Protein AF-A0AAP2PAQ5-F1 (afdb_monomer_lite)

Foldseek 3Di:
DDPQQDWDQDPNDTDGPVPDDPVRNVVVVVVVVVVVVVVVVVVVVVVVVVVVVVVVVVVVVVDDDPPDDDDDDDDDPDDDDDDDDDDDDDDDDDDD

pLDDT: mean 76.18, std 20.86, range [37.53, 98.56]

Radius of gyration: 31.07 Å; chains: 1; bounding box: 70×37×73 Å

Sequence (96 aa):
MADNDQTVTIDGKDYQLDQLSEEARKQLANLRLCDEEIARIQRQYGIAQAARVTYSNLLERALPDDKAPAKRATKSTARNGTAKKTTASRSKKSGE

Secondary structure (DSSP, 8-state):
------EEEETTEEEEGGGS-HHHHHHHHHHHHHHHHHHHHHHHHHHHHHHHHHHHHHHHHHSPPSSS-S--------------------------

Structure (mmCIF, N/CA/C/O backbone):
data_AF-A0AAP2PAQ5-F1
#
_entry.id   AF-A0AAP2PAQ5-F1
#
loop_
_atom_site.group_PDB
_atom_site.id
_atom_site.type_symbol
_atom_site.label_atom_id
_atom_site.label_alt_id
_atom_site.label_comp_id
_atom_site.label_asym_id
_atom_site.label_entity_id
_atom_site.label_seq_id
_atom_site.pdbx_PDB_ins_code
_atom_site.Cartn_x
_atom_site.Cartn_y
_atom_site.Cartn_z
_atom_site.occupancy
_atom_site.B_iso_or_equiv
_atom_site.auth_seq_id
_atom_site.auth_comp_id
_atom_site.auth_asym_id
_atom_site.auth_atom_id
_atom_site.pdbx_PDB_model_num
ATOM 1 N N . MET A 1 1 ? -31.951 17.662 16.828 1.00 37.53 1 MET A N 1
ATOM 2 C CA . MET A 1 1 ? -30.684 17.030 17.240 1.00 37.53 1 MET A CA 1
ATOM 3 C C . MET A 1 1 ? -30.304 16.079 16.124 1.00 37.53 1 MET A C 1
ATOM 5 O O . MET A 1 1 ? -31.190 15.383 15.661 1.00 37.53 1 MET A O 1
ATOM 9 N N . ALA A 1 2 ? -29.087 16.167 15.587 1.00 46.66 2 ALA A N 1
ATOM 10 C CA . ALA A 1 2 ? -28.668 15.308 14.483 1.00 46.66 2 ALA A CA 1
ATOM 11 C C . ALA A 1 2 ? -28.185 13.974 15.060 1.00 46.66 2 ALA A C 1
ATOM 13 O O . ALA A 1 2 ? -27.119 13.929 15.676 1.00 46.66 2 ALA A O 1
ATOM 14 N N . ASP A 1 3 ? -28.998 12.933 14.901 1.00 51.62 3 ASP A N 1
ATOM 15 C CA . ASP A 1 3 ? -28.625 11.540 15.129 1.00 51.62 3 ASP A CA 1
ATOM 16 C C . ASP A 1 3 ? -27.387 11.207 14.283 1.00 51.62 3 ASP A C 1
ATOM 18 O O . ASP A 1 3 ? -27.456 11.090 13.058 1.00 51.62 3 ASP A O 1
ATOM 22 N N . ASN A 1 4 ? -26.228 11.111 14.935 1.00 58.44 4 ASN A N 1
ATOM 23 C CA . ASN A 1 4 ? -24.977 10.672 14.323 1.00 58.44 4 ASN A CA 1
ATOM 24 C C . ASN A 1 4 ? -24.911 9.141 14.353 1.00 58.44 4 ASN A C 1
ATOM 26 O O . ASN A 1 4 ? -23.964 8.559 14.868 1.00 58.44 4 ASN A O 1
ATOM 30 N N . ASP A 1 5 ? -25.898 8.478 13.743 1.00 62.78 5 ASP A N 1
ATOM 31 C CA . ASP A 1 5 ? -25.932 7.015 13.620 1.00 62.78 5 ASP A CA 1
ATOM 32 C C . ASP A 1 5 ? -24.944 6.515 12.546 1.00 62.78 5 ASP A C 1
ATOM 34 O O . ASP A 1 5 ? -25.279 5.837 11.575 1.00 62.78 5 ASP A O 1
ATOM 38 N N . GLN A 1 6 ? -23.687 6.939 12.664 1.00 78.56 6 GLN A N 1
ATOM 39 C CA . GLN A 1 6 ? -22.595 6.452 11.846 1.00 78.56 6 GLN A CA 1
ATOM 40 C C . GLN A 1 6 ? -22.183 5.089 12.406 1.00 78.56 6 GLN A C 1
ATOM 42 O O . GLN A 1 6 ? -21.492 4.982 13.420 1.00 78.56 6 GLN A O 1
ATOM 47 N N . THR A 1 7 ? -22.626 4.027 11.750 1.00 82.94 7 THR A N 1
ATOM 48 C CA . THR A 1 7 ? -22.167 2.671 12.035 1.00 82.94 7 THR A CA 1
ATOM 49 C C . THR A 1 7 ? -20.826 2.424 11.347 1.00 82.94 7 THR A C 1
ATOM 51 O O . THR A 1 7 ? -20.609 2.787 10.191 1.00 82.94 7 THR A O 1
ATOM 54 N N . VAL A 1 8 ? -19.882 1.850 12.089 1.00 83.88 8 VAL A N 1
ATOM 55 C CA . VAL A 1 8 ? -18.566 1.445 11.596 1.00 83.88 8 VAL A CA 1
ATOM 56 C C . VAL A 1 8 ? -18.412 -0.052 11.764 1.00 83.88 8 VAL A C 1
ATOM 58 O O . VAL A 1 8 ? -18.557 -0.588 12.861 1.00 83.88 8 VAL A O 1
ATOM 61 N N . THR A 1 9 ? -18.099 -0.726 10.666 1.00 83.69 9 THR A N 1
ATOM 62 C CA . THR A 1 9 ? -17.781 -2.148 10.688 1.00 83.69 9 THR A CA 1
ATOM 63 C C . THR A 1 9 ? -16.310 -2.313 11.054 1.00 83.69 9 THR A C 1
ATOM 65 O O . THR A 1 9 ? -15.426 -1.871 10.318 1.00 83.69 9 THR A O 1
ATOM 68 N N . ILE A 1 10 ? -16.042 -2.930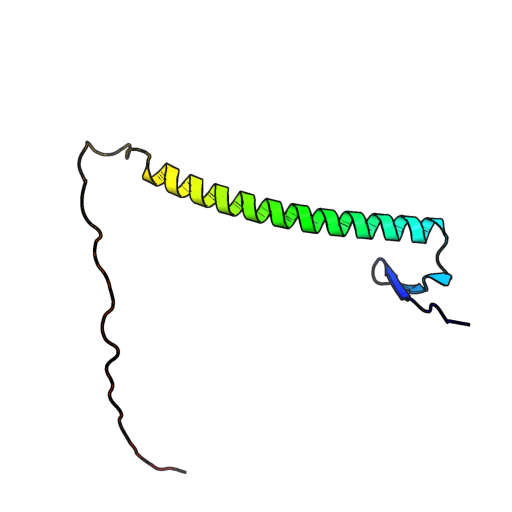 12.202 1.00 82.94 10 ILE A N 1
ATOM 69 C CA . ILE A 1 10 ? -14.695 -3.245 12.694 1.00 82.94 10 ILE A CA 1
ATOM 70 C C . ILE A 1 10 ? -14.648 -4.763 12.870 1.00 82.94 10 ILE A C 1
ATOM 72 O O . ILE A 1 10 ? -15.490 -5.330 13.564 1.00 82.94 10 ILE A O 1
ATOM 76 N N . ASP A 1 11 ? -13.722 -5.437 12.184 1.00 79.88 11 ASP A N 1
ATOM 77 C CA . ASP A 1 11 ? -13.581 -6.905 12.204 1.00 79.88 11 ASP A CA 1
ATOM 78 C C . ASP A 1 11 ? -14.878 -7.676 11.870 1.00 79.88 11 ASP A C 1
ATOM 80 O O . ASP A 1 11 ? -15.160 -8.744 12.416 1.00 79.88 11 ASP A O 1
ATOM 84 N N . GLY A 1 12 ? -15.699 -7.121 10.969 1.00 81.88 12 GLY A N 1
ATOM 85 C CA . GLY A 1 12 ? -16.961 -7.733 10.535 1.00 81.88 12 GLY A CA 1
ATOM 86 C C . GLY A 1 12 ? -18.118 -7.597 11.530 1.00 81.88 12 GLY A C 1
ATOM 87 O O . GLY A 1 12 ? -19.153 -8.234 11.343 1.00 81.88 12 GLY A O 1
ATOM 88 N N . LYS A 1 13 ? -17.959 -6.782 12.578 1.00 84.19 13 LYS A N 1
ATOM 89 C CA . LYS A 1 13 ? -19.032 -6.408 13.503 1.00 84.19 13 LYS A CA 1
ATOM 90 C C . LYS A 1 13 ? -19.356 -4.934 13.344 1.00 84.19 13 LYS A C 1
ATOM 92 O O . LYS A 1 13 ? -18.453 -4.101 13.299 1.00 84.19 13 LYS A O 1
ATOM 97 N N . ASP A 1 14 ? -20.643 -4.629 13.294 1.00 87.50 14 ASP A N 1
ATOM 98 C CA . ASP A 1 14 ? -21.121 -3.258 13.203 1.00 87.50 14 ASP A CA 1
ATOM 99 C C . ASP A 1 14 ? -21.206 -2.643 14.595 1.00 87.50 14 ASP A C 1
ATOM 101 O O . ASP A 1 14 ? -21.838 -3.187 15.503 1.00 87.50 14 ASP A O 1
ATOM 105 N N . TYR A 1 15 ? -20.562 -1.493 14.755 1.00 85.12 15 TYR A N 1
ATOM 106 C CA . TYR A 1 15 ? -20.594 -0.710 15.978 1.00 85.12 15 TYR A CA 1
ATOM 107 C C . TYR A 1 15 ? -21.098 0.694 15.679 1.00 85.12 15 TYR A C 1
ATOM 109 O O . TYR A 1 15 ? -20.681 1.311 14.701 1.00 85.12 15 TYR A O 1
ATOM 117 N N . GLN A 1 16 ? -21.954 1.241 16.535 1.00 87.38 16 GLN A N 1
ATOM 118 C CA . GLN A 1 16 ? -22.301 2.658 16.450 1.00 87.38 16 GLN A CA 1
ATOM 119 C C . GLN A 1 16 ? -21.141 3.518 16.958 1.00 87.38 16 GLN A C 1
ATOM 121 O O . GLN A 1 16 ? -20.638 3.293 18.059 1.00 87.38 16 GLN A O 1
ATOM 126 N N . LEU A 1 17 ? -20.738 4.534 16.189 1.00 81.94 17 LEU A N 1
ATOM 127 C CA . LEU A 1 17 ? -19.667 5.471 16.563 1.00 81.94 17 LEU A CA 1
ATOM 128 C C . LEU A 1 17 ? -19.914 6.171 17.904 1.00 81.94 17 LEU A C 1
ATOM 130 O O . LEU A 1 17 ? -18.959 6.454 18.634 1.00 81.94 17 LEU A O 1
ATOM 134 N N . ASP A 1 18 ? -21.175 6.421 18.245 1.00 83.19 18 ASP A N 1
ATOM 135 C CA . ASP A 1 18 ? -21.561 7.034 19.517 1.00 83.19 18 ASP A CA 1
ATOM 136 C C . ASP A 1 18 ? -21.358 6.092 20.713 1.00 83.19 18 ASP A C 1
ATOM 138 O O . ASP A 1 18 ? -21.095 6.556 21.822 1.00 83.19 18 ASP A O 1
ATOM 142 N N . GLN A 1 19 ? -21.403 4.775 20.485 1.00 85.19 19 GLN A N 1
ATOM 143 C CA . GLN A 1 19 ? -21.170 3.748 21.506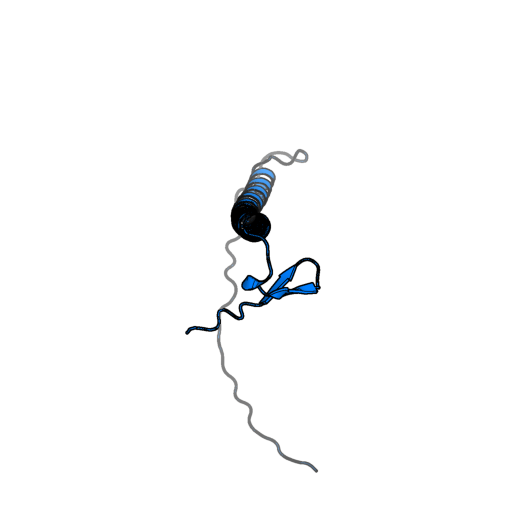 1.00 85.19 19 GLN A CA 1
ATOM 144 C C . GLN A 1 19 ? -19.680 3.422 21.700 1.00 85.19 19 GLN A C 1
ATOM 146 O O . GLN A 1 19 ? -19.317 2.757 22.672 1.00 85.19 19 GLN A O 1
ATOM 151 N N . LEU A 1 20 ? -18.803 3.877 20.797 1.00 84.06 20 LEU A N 1
ATOM 152 C CA . LEU A 1 20 ? -17.359 3.709 20.945 1.00 84.06 20 LEU A CA 1
ATOM 153 C C . LEU A 1 20 ? -16.796 4.659 22.008 1.00 84.06 20 LEU A C 1
ATOM 155 O O . LEU A 1 20 ? -17.181 5.827 22.104 1.00 84.06 20 LEU A O 1
ATOM 159 N N . SER A 1 21 ? -15.793 4.179 22.750 1.00 90.06 21 SER A N 1
ATOM 160 C CA . SER A 1 21 ? -14.995 5.046 23.615 1.00 90.06 21 SER A CA 1
ATOM 161 C C . SER A 1 21 ? -14.237 6.094 22.792 1.00 90.06 21 SER A C 1
ATOM 163 O O . SER A 1 21 ? -13.938 5.904 21.609 1.00 90.06 21 SER A O 1
ATOM 165 N N . GLU A 1 22 ? -13.888 7.213 23.422 1.00 87.75 22 GLU A N 1
ATOM 166 C CA . GLU A 1 22 ? -13.109 8.269 22.769 1.00 87.75 22 GLU A CA 1
ATOM 167 C C . GLU A 1 22 ? -11.745 7.756 22.274 1.00 87.75 22 GLU A C 1
ATOM 169 O O . GLU A 1 22 ? -11.320 8.072 21.161 1.00 87.75 22 GLU A O 1
ATOM 174 N N . GLU A 1 23 ? -11.112 6.871 23.047 1.00 90.38 23 GLU A N 1
ATOM 175 C CA . GLU A 1 23 ? -9.876 6.188 22.658 1.00 90.38 23 GLU A CA 1
ATOM 176 C C . GLU A 1 23 ? -10.067 5.290 21.429 1.00 90.38 23 GLU A C 1
ATOM 178 O O . GLU A 1 23 ? -9.250 5.329 20.507 1.00 90.38 23 GLU A O 1
ATOM 183 N N . ALA A 1 24 ? -11.165 4.527 21.367 1.00 89.19 24 ALA A N 1
ATOM 184 C CA . ALA A 1 24 ? -11.467 3.664 20.227 1.00 89.19 24 ALA A CA 1
ATOM 185 C C . ALA A 1 24 ? -11.695 4.480 18.947 1.00 89.19 24 ALA A C 1
ATOM 187 O O . ALA A 1 24 ? -11.172 4.130 17.888 1.00 89.19 24 ALA A O 1
ATOM 188 N N . ARG A 1 25 ? -12.404 5.614 19.040 1.00 88.19 25 ARG A N 1
ATOM 189 C CA . ARG A 1 25 ? -12.595 6.536 17.906 1.00 88.19 25 ARG A CA 1
ATOM 190 C C . ARG A 1 25 ? -11.272 7.112 17.406 1.00 88.19 25 ARG A C 1
ATOM 192 O O . ARG A 1 25 ? -11.045 7.174 16.198 1.00 88.19 25 ARG A O 1
ATOM 199 N N . LYS A 1 26 ? -10.379 7.490 18.323 1.00 92.31 26 LYS A N 1
ATOM 200 C CA . LYS A 1 26 ? -9.041 7.985 17.979 1.00 92.31 26 LYS A CA 1
ATOM 201 C C . LYS A 1 26 ? -8.207 6.911 17.282 1.00 92.31 26 LYS A C 1
ATOM 203 O O . LYS A 1 26 ? -7.577 7.190 16.265 1.00 92.31 26 LYS A O 1
ATOM 208 N N . GLN A 1 27 ? -8.233 5.681 17.790 1.00 91.69 27 GLN A N 1
ATOM 209 C CA . GLN A 1 27 ? -7.509 4.576 17.169 1.00 91.69 27 GLN A CA 1
ATOM 210 C C . GLN A 1 27 ? -8.069 4.230 15.785 1.00 91.69 27 GLN A C 1
ATOM 212 O O . GLN A 1 27 ? -7.294 3.983 14.865 1.00 91.69 27 GLN A O 1
ATOM 217 N N . LEU A 1 28 ? -9.391 4.279 15.607 1.00 89.62 28 LEU A N 1
ATOM 218 C CA . LEU A 1 28 ? -10.030 4.090 14.306 1.00 89.62 28 LEU A CA 1
ATOM 219 C C . LEU A 1 28 ? -9.579 5.150 13.290 1.00 89.62 28 LEU A C 1
ATOM 221 O O . LEU A 1 28 ? -9.287 4.817 12.144 1.00 89.62 28 LEU A O 1
ATOM 225 N N . ALA A 1 29 ? -9.489 6.416 13.703 1.00 91.00 29 ALA A N 1
ATOM 226 C CA . ALA A 1 29 ? -8.975 7.483 12.847 1.00 91.00 29 ALA A CA 1
ATOM 227 C C . ALA A 1 29 ? -7.510 7.240 12.445 1.00 91.00 29 ALA A C 1
ATOM 229 O O . ALA A 1 29 ? -7.165 7.377 11.273 1.00 91.00 29 ALA A O 1
ATOM 230 N N . ASN A 1 30 ? -6.669 6.812 13.392 1.00 94.06 30 ASN A N 1
ATOM 231 C CA . ASN A 1 30 ? -5.276 6.461 13.110 1.00 94.06 30 ASN A CA 1
ATOM 232 C C . ASN A 1 30 ? -5.166 5.281 12.133 1.00 94.06 30 ASN A C 1
ATOM 234 O O . ASN A 1 30 ? -4.336 5.323 11.230 1.00 94.06 30 ASN A O 1
ATOM 238 N N . LEU A 1 31 ? -5.999 4.245 12.289 1.00 92.75 31 LEU A N 1
ATOM 239 C CA . LEU A 1 31 ? -6.022 3.097 11.377 1.00 92.75 31 LEU A CA 1
ATOM 240 C C . LEU A 1 31 ? -6.372 3.521 9.951 1.00 92.75 31 LEU A C 1
ATOM 242 O O . LEU A 1 31 ? -5.634 3.193 9.029 1.00 92.75 31 LEU A O 1
ATOM 246 N N . ARG A 1 32 ? -7.423 4.331 9.780 1.00 92.19 32 ARG A N 1
ATOM 247 C CA . ARG A 1 32 ? -7.811 4.860 8.462 1.00 92.19 32 ARG A CA 1
ATOM 248 C C . ARG A 1 32 ? -6.681 5.647 7.803 1.00 92.19 32 ARG A C 1
ATOM 250 O O . ARG A 1 32 ? -6.416 5.459 6.621 1.00 92.19 32 ARG A O 1
ATOM 257 N N . LEU A 1 33 ? -5.983 6.481 8.573 1.00 95.81 33 LEU A N 1
ATOM 258 C CA . LEU A 1 33 ? -4.825 7.222 8.074 1.00 95.81 33 LEU A CA 1
ATOM 259 C C . LEU A 1 33 ? -3.692 6.279 7.637 1.00 95.81 33 LEU A C 1
ATOM 261 O O . LEU A 1 33 ? -3.096 6.471 6.580 1.00 95.81 33 LEU A O 1
ATOM 265 N N . CYS A 1 34 ? -3.404 5.242 8.427 1.00 96.81 34 CYS A N 1
ATOM 266 C CA . CYS A 1 34 ? -2.423 4.224 8.056 1.00 96.81 34 CYS A CA 1
ATOM 267 C C . CYS A 1 34 ? -2.815 3.503 6.758 1.00 96.81 34 CYS A C 1
ATOM 269 O O . CYS A 1 34 ? -1.958 3.311 5.896 1.00 96.81 34 CYS A O 1
ATOM 271 N N . ASP A 1 35 ? -4.088 3.147 6.587 1.00 95.44 35 ASP A N 1
ATOM 272 C CA . ASP A 1 35 ? -4.586 2.487 5.376 1.00 95.44 35 ASP A CA 1
ATOM 273 C C . ASP A 1 35 ? -4.443 3.381 4.134 1.00 95.44 35 ASP A C 1
ATOM 275 O O . ASP A 1 35 ? -4.007 2.923 3.071 1.00 95.44 35 ASP A O 1
ATOM 279 N N . GLU A 1 36 ? -4.742 4.676 4.263 1.00 97.38 36 GLU A N 1
ATOM 280 C CA . GLU A 1 36 ? -4.542 5.663 3.197 1.00 97.38 36 GLU A CA 1
ATOM 281 C C . GLU A 1 36 ? -3.066 5.769 2.783 1.00 97.38 36 GLU A C 1
ATOM 283 O O . GLU A 1 36 ? -2.746 5.773 1.584 1.00 97.38 36 GLU A O 1
ATOM 288 N N . GLU A 1 37 ? -2.153 5.792 3.757 1.00 98.19 37 GLU A N 1
ATOM 289 C CA . GLU A 1 37 ? -0.714 5.824 3.497 1.00 98.19 37 GLU A CA 1
ATOM 290 C C . GLU A 1 37 ? -0.208 4.513 2.878 1.00 98.19 37 GLU A C 1
ATOM 292 O O . GLU A 1 37 ? 0.582 4.550 1.930 1.00 98.19 37 GLU A O 1
ATOM 297 N N . ILE A 1 38 ? -0.709 3.352 3.312 1.00 98.12 38 ILE A N 1
ATOM 298 C CA . ILE A 1 38 ? -0.401 2.060 2.679 1.00 98.12 38 ILE A CA 1
ATOM 299 C C . ILE A 1 38 ? -0.826 2.085 1.210 1.00 98.12 38 ILE A C 1
ATOM 301 O O . ILE A 1 38 ? -0.025 1.763 0.326 1.00 98.12 38 ILE A O 1
ATOM 305 N N . ALA A 1 39 ? -2.05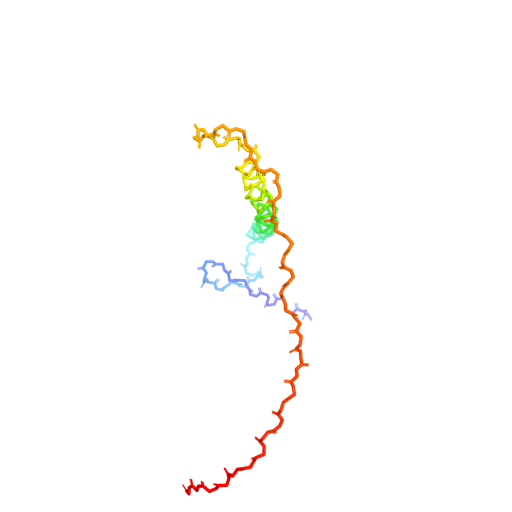1 2.528 0.920 1.00 98.06 39 ALA A N 1
ATOM 306 C CA . ALA A 1 39 ? -2.541 2.636 -0.449 1.00 98.06 39 ALA A CA 1
ATOM 307 C C . ALA A 1 39 ? -1.674 3.594 -1.285 1.00 98.06 39 ALA A C 1
ATOM 309 O O . ALA A 1 39 ? -1.396 3.340 -2.461 1.00 98.06 39 ALA A O 1
ATOM 310 N N . ARG A 1 40 ? -1.209 4.699 -0.691 1.00 98.31 40 ARG A N 1
ATOM 311 C CA . ARG A 1 40 ? -0.291 5.646 -1.338 1.00 98.31 40 ARG A CA 1
ATOM 312 C C . ARG A 1 40 ? 1.058 5.012 -1.667 1.00 98.31 40 ARG A C 1
ATOM 314 O O . ARG A 1 40 ? 1.535 5.178 -2.792 1.00 98.31 40 ARG A O 1
ATOM 321 N N . ILE A 1 41 ? 1.657 4.290 -0.726 1.00 98.56 41 ILE A N 1
ATOM 322 C CA . ILE A 1 41 ? 2.944 3.611 -0.918 1.00 98.56 41 ILE A CA 1
ATOM 323 C C . ILE A 1 41 ? 2.821 2.527 -1.989 1.00 98.56 41 ILE A C 1
ATOM 325 O O . ILE A 1 41 ? 3.674 2.448 -2.869 1.00 98.56 41 ILE A O 1
ATOM 329 N N . GLN A 1 42 ? 1.738 1.747 -1.993 1.00 98.44 42 GLN A N 1
ATOM 330 C CA . GLN A 1 42 ? 1.498 0.729 -3.021 1.00 98.44 42 GLN A CA 1
ATOM 331 C C . GLN A 1 42 ? 1.444 1.327 -4.433 1.00 98.44 42 GLN A C 1
ATOM 333 O O . GLN A 1 42 ? 2.024 0.764 -5.364 1.00 98.44 42 GLN A O 1
ATOM 338 N N . ARG A 1 43 ? 0.827 2.507 -4.603 1.00 98.50 43 ARG A N 1
ATOM 339 C CA . ARG A 1 43 ? 0.843 3.220 -5.893 1.00 98.50 43 ARG A CA 1
ATOM 340 C C . ARG A 1 43 ? 2.263 3.602 -6.314 1.00 98.50 43 ARG A C 1
ATOM 342 O O . ARG A 1 43 ? 2.641 3.370 -7.461 1.00 98.50 43 ARG A O 1
ATOM 349 N N . GLN A 1 44 ? 3.059 4.157 -5.399 1.00 98.50 44 GLN A N 1
ATOM 350 C CA . GLN A 1 44 ? 4.454 4.520 -5.682 1.00 98.50 44 GLN A CA 1
ATOM 351 C C . GLN A 1 44 ? 5.307 3.291 -6.008 1.00 98.50 44 GLN A C 1
ATOM 353 O O . GLN A 1 44 ? 6.106 3.320 -6.944 1.00 98.50 44 GLN A O 1
ATOM 358 N N . TYR A 1 45 ? 5.091 2.195 -5.281 1.00 98.50 45 TYR A N 1
ATOM 359 C CA . TYR A 1 45 ? 5.746 0.922 -5.536 1.00 98.50 45 TYR A CA 1
ATOM 360 C C . TYR A 1 45 ? 5.441 0.406 -6.946 1.00 98.50 45 TYR A C 1
ATOM 362 O O . TYR A 1 45 ? 6.367 0.042 -7.666 1.00 98.50 45 TYR A O 1
ATOM 370 N N . GLY A 1 46 ? 4.178 0.449 -7.384 1.00 98.31 46 GLY A N 1
ATOM 371 C CA . GLY A 1 46 ? 3.797 0.050 -8.742 1.00 98.31 46 GLY A CA 1
ATOM 372 C C . GLY A 1 46 ? 4.504 0.868 -9.831 1.00 98.31 46 GLY A C 1
ATOM 373 O O . GLY A 1 46 ? 5.004 0.305 -10.805 1.00 98.31 46 GLY A O 1
ATOM 374 N N . ILE A 1 47 ? 4.627 2.186 -9.637 1.00 98.31 47 ILE A N 1
ATOM 375 C CA . ILE A 1 47 ? 5.376 3.065 -10.552 1.00 98.31 47 ILE A CA 1
ATOM 376 C C . ILE A 1 47 ? 6.854 2.651 -10.608 1.00 98.31 47 ILE A C 1
ATOM 378 O O . ILE A 1 47 ? 7.410 2.461 -11.693 1.00 98.31 47 ILE A O 1
ATOM 382 N N . ALA A 1 48 ? 7.487 2.471 -9.447 1.00 98.44 48 ALA A N 1
ATOM 383 C CA . ALA A 1 48 ? 8.886 2.063 -9.362 1.00 98.44 48 ALA A CA 1
ATOM 384 C C . ALA A 1 48 ? 9.122 0.674 -9.981 1.00 98.44 48 ALA A C 1
ATOM 386 O O . ALA A 1 48 ? 10.119 0.457 -10.672 1.00 98.44 48 ALA A O 1
ATOM 387 N N . GLN A 1 49 ? 8.189 -0.259 -9.790 1.00 98.56 49 GLN A N 1
ATOM 388 C CA . GLN A 1 49 ? 8.246 -1.598 -10.365 1.00 98.56 49 GLN A CA 1
ATOM 389 C C . GLN A 1 49 ? 8.185 -1.555 -11.897 1.00 98.56 49 GLN A C 1
ATOM 391 O O . GLN A 1 49 ? 9.008 -2.194 -12.556 1.00 98.56 49 GLN A O 1
ATOM 396 N N . ALA A 1 50 ? 7.268 -0.773 -12.474 1.00 98.00 50 ALA A N 1
ATOM 397 C CA . ALA A 1 50 ? 7.167 -0.602 -13.923 1.00 98.00 50 ALA A CA 1
ATOM 398 C C . ALA A 1 50 ? 8.449 0.007 -14.519 1.00 98.00 50 ALA A C 1
ATOM 400 O O . ALA A 1 50 ? 8.951 -0.461 -15.549 1.00 98.00 50 ALA A O 1
ATOM 401 N N . ALA A 1 51 ? 9.026 1.005 -13.841 1.00 98.06 51 ALA A N 1
ATOM 402 C CA . ALA A 1 51 ? 10.306 1.589 -14.228 1.00 98.06 51 ALA A CA 1
ATOM 403 C C . ALA A 1 51 ? 11.440 0.552 -14.175 1.00 98.06 51 ALA A C 1
ATOM 405 O O . ALA A 1 51 ? 12.181 0.404 -15.145 1.00 98.06 51 ALA A O 1
ATOM 406 N N . ARG A 1 52 ? 11.533 -0.236 -13.094 1.00 98.19 52 ARG A N 1
ATOM 407 C CA . ARG A 1 52 ? 12.535 -1.305 -12.951 1.00 98.19 52 ARG A CA 1
ATOM 408 C C . ARG A 1 52 ? 12.459 -2.320 -14.090 1.00 98.19 52 ARG A C 1
ATOM 410 O O . ARG A 1 52 ? 13.495 -2.657 -14.653 1.00 98.19 52 ARG A O 1
ATOM 417 N N . VAL A 1 53 ? 11.261 -2.794 -14.438 1.00 98.06 53 VAL A N 1
ATOM 418 C CA . VAL A 1 53 ? 11.070 -3.737 -15.557 1.00 98.06 53 VAL A CA 1
ATOM 419 C C . VAL A 1 53 ? 11.527 -3.107 -16.871 1.00 98.06 53 VAL A C 1
ATOM 421 O O . VAL A 1 53 ? 12.272 -3.724 -17.628 1.00 98.06 53 VAL A O 1
ATOM 424 N N . THR A 1 54 ? 11.145 -1.852 -17.113 1.00 98.00 54 THR A N 1
ATOM 425 C CA . THR A 1 54 ? 11.555 -1.114 -18.315 1.00 98.00 54 THR A CA 1
ATOM 426 C C . THR A 1 54 ? 13.075 -1.014 -18.413 1.00 98.00 54 THR A C 1
ATOM 428 O O . THR A 1 54 ? 13.647 -1.330 -19.455 1.00 98.00 54 THR A O 1
ATOM 431 N N . TYR A 1 55 ? 13.746 -0.631 -17.326 1.00 97.88 55 TYR A N 1
ATOM 432 C CA . TYR A 1 55 ? 15.200 -0.512 -17.306 1.00 97.88 55 TYR A CA 1
ATOM 433 C C . TYR A 1 55 ? 15.911 -1.862 -17.409 1.00 97.88 55 TYR A C 1
ATOM 435 O O . TYR A 1 55 ? 16.923 -1.939 -18.097 1.00 97.88 55 TYR A O 1
ATOM 443 N N . SER A 1 56 ? 15.363 -2.929 -16.819 1.00 96.62 56 SER A N 1
ATOM 444 C CA . SER A 1 56 ? 15.886 -4.293 -16.985 1.00 96.62 56 SER A CA 1
ATOM 445 C C . SER A 1 56 ? 15.886 -4.704 -18.457 1.00 96.62 56 SER A C 1
ATOM 447 O O . SER A 1 56 ? 16.918 -5.099 -18.990 1.00 96.62 56 SER A O 1
ATOM 449 N N . ASN A 1 57 ? 14.761 -4.504 -19.149 1.00 95.62 57 ASN A N 1
ATOM 450 C CA . ASN A 1 57 ? 14.633 -4.835 -20.569 1.00 95.62 57 ASN A CA 1
ATOM 451 C C . ASN A 1 57 ? 15.574 -3.995 -21.448 1.00 95.62 57 ASN A C 1
ATOM 453 O O . ASN A 1 57 ? 16.092 -4.474 -22.454 1.00 95.62 57 ASN A O 1
ATOM 457 N N . LEU A 1 58 ? 15.774 -2.716 -21.108 1.00 95.69 58 LEU A N 1
ATOM 458 C CA . LEU A 1 58 ? 16.724 -1.857 -21.819 1.00 95.69 58 LEU A CA 1
ATOM 459 C C . LEU A 1 58 ? 18.168 -2.310 -21.599 1.00 95.69 58 LEU A C 1
ATOM 461 O O . LEU A 1 58 ? 18.943 -2.304 -22.552 1.00 95.69 58 LEU A O 1
ATOM 465 N N . LEU A 1 59 ? 18.511 -2.723 -20.378 1.00 93.94 59 LEU A N 1
ATOM 466 C CA . LEU A 1 59 ? 19.836 -3.234 -20.051 1.00 93.94 59 LEU A CA 1
ATOM 467 C C . LEU A 1 59 ? 20.127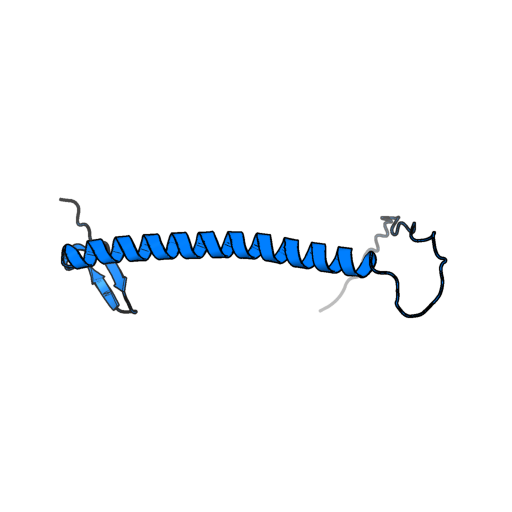 -4.529 -20.810 1.00 93.94 59 LEU A C 1
ATOM 469 O O . LEU A 1 59 ? 21.158 -4.610 -21.464 1.00 93.94 59 LEU A O 1
ATOM 473 N N . GLU A 1 60 ? 19.208 -5.495 -20.805 1.00 92.69 60 GLU A N 1
ATOM 474 C CA . GLU A 1 60 ? 19.349 -6.747 -21.565 1.00 92.69 60 GLU A CA 1
ATOM 475 C C . GLU A 1 60 ? 19.609 -6.495 -23.054 1.00 92.69 60 GLU A C 1
ATOM 477 O O . GLU A 1 60 ? 20.445 -7.153 -23.662 1.00 92.69 60 GLU A O 1
ATOM 482 N N . ARG A 1 61 ? 18.950 -5.487 -23.638 1.00 92.12 61 ARG A N 1
ATOM 483 C CA . ARG A 1 61 ? 19.145 -5.093 -25.044 1.00 92.12 61 ARG A CA 1
ATOM 484 C C . ARG A 1 61 ? 20.453 -4.344 -25.299 1.00 92.12 61 ARG A C 1
ATOM 486 O O . ARG A 1 61 ? 20.868 -4.244 -26.451 1.00 92.12 61 ARG A O 1
ATOM 493 N N . ALA A 1 62 ? 21.042 -3.751 -24.264 1.00 89.75 62 ALA A N 1
ATOM 494 C CA . ALA A 1 62 ? 22.295 -3.007 -24.340 1.00 89.75 62 ALA A CA 1
ATOM 495 C C . ALA A 1 62 ? 23.518 -3.879 -24.018 1.00 89.75 62 ALA A C 1
ATOM 497 O O . ALA A 1 62 ? 24.639 -3.491 -24.353 1.00 89.75 62 ALA A O 1
ATOM 498 N N . LEU A 1 63 ? 23.321 -5.031 -23.371 1.00 89.50 63 LEU A N 1
ATOM 499 C CA . LEU A 1 63 ? 24.391 -5.977 -23.090 1.00 89.50 63 LEU A CA 1
ATOM 500 C C . LEU A 1 63 ? 24.850 -6.656 -24.392 1.00 89.50 63 LEU A C 1
ATOM 502 O O . LEU A 1 63 ? 24.020 -7.054 -25.209 1.00 89.50 63 LEU A O 1
ATOM 506 N N . PRO A 1 64 ? 26.168 -6.787 -24.614 1.00 81.19 64 PRO A N 1
ATOM 507 C CA . PRO A 1 64 ? 26.681 -7.588 -25.713 1.00 81.19 64 PRO A CA 1
ATOM 508 C C . PRO A 1 64 ? 26.354 -9.065 -25.465 1.00 81.19 64 PRO A C 1
ATOM 510 O O . PRO A 1 64 ? 26.573 -9.571 -24.366 1.00 81.19 64 PRO A O 1
ATOM 513 N N . ASP A 1 65 ? 25.848 -9.759 -26.488 1.00 74.19 65 ASP A N 1
ATOM 514 C CA . ASP A 1 65 ? 25.685 -11.212 -26.440 1.00 74.19 65 ASP A CA 1
ATOM 515 C C . ASP A 1 65 ? 27.047 -11.863 -26.162 1.00 74.19 65 ASP A C 1
ATOM 517 O O . ASP A 1 65 ? 27.984 -11.744 -26.954 1.00 74.19 65 ASP A O 1
ATOM 521 N N . ASP A 1 66 ? 27.149 -12.614 -25.064 1.00 62.50 66 ASP A N 1
ATOM 522 C CA . ASP A 1 66 ? 28.351 -13.387 -24.708 1.00 62.50 66 ASP A CA 1
ATOM 523 C C . ASP A 1 66 ? 28.657 -14.499 -25.744 1.00 62.50 66 ASP A C 1
ATOM 525 O O . ASP A 1 66 ? 29.705 -15.143 -25.725 1.00 62.50 66 ASP A O 1
ATOM 529 N N . LYS A 1 67 ? 27.759 -14.711 -26.720 1.00 59.22 67 LYS A N 1
ATOM 530 C CA . LYS A 1 67 ? 27.966 -15.594 -27.872 1.00 59.22 67 LYS A CA 1
ATOM 531 C C . LYS A 1 67 ? 27.744 -14.871 -29.205 1.00 59.22 67 LYS A C 1
ATOM 533 O O . LYS A 1 67 ? 26.684 -15.013 -29.802 1.00 59.22 67 LYS A O 1
ATOM 538 N N . ALA A 1 68 ? 28.792 -14.199 -29.689 1.00 48.69 68 ALA A N 1
ATOM 539 C CA . ALA A 1 68 ? 29.228 -14.078 -31.098 1.00 48.69 68 ALA A CA 1
ATOM 540 C C . ALA A 1 68 ? 29.660 -12.646 -31.489 1.00 48.69 68 ALA A C 1
ATOM 542 O O . ALA A 1 68 ? 29.088 -11.660 -31.027 1.00 48.69 68 ALA A O 1
ATOM 543 N N . PRO A 1 69 ? 30.693 -12.514 -32.348 1.00 44.91 69 PRO A N 1
ATOM 544 C CA . PRO A 1 69 ? 31.416 -11.267 -32.543 1.00 44.91 69 PRO A CA 1
ATOM 545 C C . PRO A 1 69 ? 30.610 -10.242 -33.344 1.00 44.91 69 PRO A C 1
ATOM 547 O O . PRO A 1 69 ? 29.890 -10.574 -34.283 1.00 44.91 69 PRO A O 1
ATOM 550 N N . ALA A 1 70 ? 30.807 -8.979 -32.965 1.00 61.00 70 ALA A N 1
ATOM 551 C CA . ALA A 1 70 ? 30.430 -7.745 -33.645 1.00 61.00 70 ALA A CA 1
ATOM 552 C C . ALA A 1 70 ? 29.898 -7.896 -35.085 1.00 61.00 70 ALA A C 1
ATOM 554 O O . ALA A 1 70 ? 30.674 -8.108 -36.017 1.00 61.00 70 ALA A O 1
ATOM 555 N N . LYS A 1 71 ? 28.585 -7.681 -35.258 1.00 59.12 71 LYS A N 1
ATOM 556 C CA . LYS A 1 71 ? 27.938 -6.889 -36.330 1.00 59.12 71 LYS A CA 1
ATOM 557 C C . LYS A 1 71 ? 26.445 -7.205 -36.377 1.00 59.12 71 LYS A C 1
ATOM 559 O O . LYS A 1 71 ? 26.072 -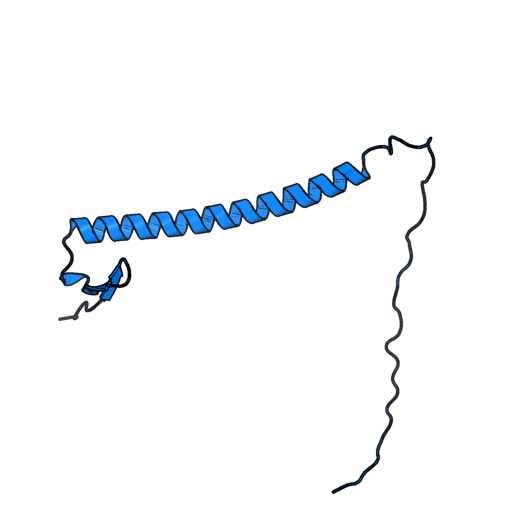8.288 -36.814 1.00 59.12 71 LYS A O 1
ATOM 564 N N . ARG A 1 72 ? 25.600 -6.214 -36.070 1.00 48.31 72 ARG A N 1
ATOM 565 C CA . ARG A 1 72 ? 24.338 -5.959 -36.796 1.00 48.31 72 ARG A CA 1
ATOM 566 C C . ARG A 1 72 ? 23.687 -4.651 -36.351 1.00 48.31 72 ARG A C 1
ATOM 568 O O . ARG A 1 72 ? 22.704 -4.612 -35.623 1.00 48.31 72 ARG A O 1
ATOM 575 N N . ALA A 1 73 ? 24.218 -3.558 -36.892 1.00 59.94 73 ALA A N 1
ATOM 576 C CA . ALA A 1 73 ? 23.353 -2.454 -37.268 1.00 59.94 73 ALA A CA 1
ATOM 577 C C . ALA A 1 73 ? 22.389 -2.938 -38.371 1.00 59.94 73 ALA A C 1
ATOM 579 O O . ALA A 1 73 ? 22.782 -3.705 -39.251 1.00 59.94 73 ALA A O 1
ATOM 580 N N . THR A 1 74 ? 21.164 -2.408 -38.342 1.00 49.62 74 THR A N 1
ATOM 581 C CA . THR A 1 74 ? 20.097 -2.487 -39.361 1.00 49.62 74 THR A CA 1
ATOM 582 C C . THR A 1 74 ? 19.158 -3.708 -39.315 1.00 49.62 74 THR A C 1
ATOM 584 O O . THR A 1 74 ? 19.504 -4.812 -39.725 1.00 49.62 74 THR A O 1
ATOM 587 N N . LYS A 1 75 ? 17.906 -3.468 -38.874 1.00 52.12 75 LYS A N 1
ATOM 588 C CA . LYS A 1 75 ? 16.662 -3.578 -39.679 1.00 52.12 75 LYS A CA 1
ATOM 589 C C . LYS A 1 75 ? 15.437 -3.902 -38.804 1.00 52.12 75 LYS A C 1
ATOM 591 O O . LYS A 1 75 ? 15.189 -5.055 -38.486 1.00 52.12 75 LYS A O 1
ATOM 596 N N . SER A 1 76 ? 14.614 -2.893 -38.505 1.00 52.44 76 SER A N 1
ATOM 597 C CA . SER A 1 76 ? 13.160 -3.076 -38.351 1.00 52.44 76 SER A CA 1
ATOM 598 C C . SER A 1 76 ? 12.436 -1.749 -38.588 1.00 52.44 76 SER A C 1
ATOM 600 O O . SER A 1 76 ? 11.961 -1.073 -37.683 1.00 52.44 76 SER A O 1
ATOM 602 N N . THR A 1 77 ? 12.406 -1.339 -39.854 1.00 51.47 77 THR A N 1
ATOM 603 C CA . THR A 1 77 ? 11.358 -0.459 -40.368 1.00 51.47 77 THR A CA 1
ATOM 604 C C . THR A 1 77 ? 10.434 -1.349 -41.184 1.00 51.47 77 THR A C 1
ATOM 606 O O . THR A 1 77 ? 10.698 -1.615 -42.352 1.00 51.47 77 THR A O 1
ATOM 609 N N . ALA A 1 78 ? 9.375 -1.849 -40.558 1.00 45.28 78 ALA A N 1
ATOM 610 C CA . ALA A 1 78 ? 8.248 -2.458 -41.252 1.00 45.28 78 ALA A CA 1
ATOM 611 C C . ALA A 1 78 ? 6.965 -1.964 -40.582 1.00 45.28 78 ALA A C 1
ATOM 613 O O . ALA A 1 78 ? 6.466 -2.529 -39.615 1.00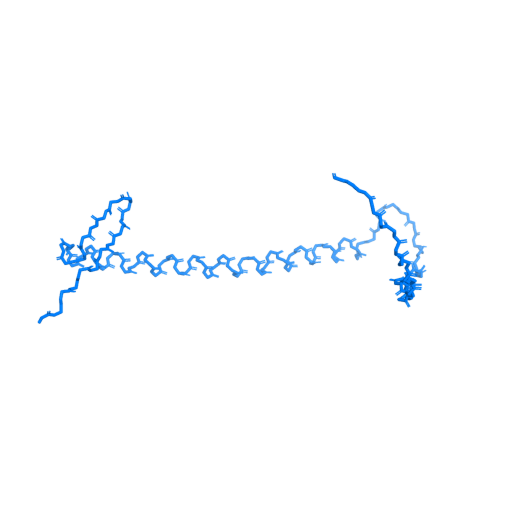 45.28 78 ALA A O 1
ATOM 614 N N . ARG A 1 79 ? 6.484 -0.831 -41.102 1.00 46.31 79 ARG A N 1
ATOM 615 C CA . ARG A 1 79 ? 5.112 -0.357 -40.940 1.00 46.31 79 ARG A CA 1
ATOM 616 C C . ARG A 1 79 ? 4.167 -1.467 -41.412 1.00 46.31 79 ARG A C 1
ATOM 618 O O . ARG A 1 79 ? 4.248 -1.865 -42.569 1.00 46.31 79 ARG A O 1
ATOM 625 N N . ASN A 1 80 ? 3.266 -1.911 -40.545 1.00 44.06 80 ASN A N 1
ATOM 626 C CA . ASN A 1 80 ? 2.058 -2.641 -40.919 1.00 44.06 80 ASN A CA 1
ATOM 627 C C . ASN A 1 80 ? 0.938 -2.118 -39.991 1.00 44.06 80 ASN A C 1
ATOM 629 O O . ASN A 1 80 ? 1.158 -2.045 -38.790 1.00 44.06 80 ASN A O 1
ATOM 633 N N . GLY A 1 81 ? -0.233 -1.664 -40.433 1.00 43.19 81 GLY A N 1
ATOM 634 C CA . GLY A 1 81 ? -0.879 -1.901 -41.713 1.00 43.19 81 GLY A CA 1
ATOM 635 C C . GLY A 1 81 ? -1.584 -0.680 -42.300 1.00 43.19 81 GLY A C 1
ATOM 636 O O . GLY A 1 81 ? -2.108 0.200 -41.617 1.00 43.19 81 GLY A O 1
ATOM 637 N N . THR A 1 82 ? -1.572 -0.666 -43.623 1.00 43.19 82 THR A N 1
ATOM 638 C CA . THR A 1 82 ? -2.446 0.105 -44.494 1.00 43.19 82 THR A CA 1
ATOM 639 C C . THR A 1 82 ? -3.799 -0.598 -44.664 1.00 43.19 82 THR A C 1
ATOM 641 O O . THR A 1 82 ? -3.904 -1.817 -44.574 1.00 43.19 82 THR A O 1
ATOM 644 N N . ALA A 1 83 ? -4.798 0.212 -45.026 1.00 46.41 83 ALA A N 1
ATOM 645 C CA . ALA A 1 83 ? -6.002 -0.147 -45.783 1.00 46.41 83 ALA A CA 1
ATOM 646 C C . ALA A 1 83 ? -7.229 -0.701 -45.027 1.00 46.41 83 ALA A C 1
ATOM 648 O O . ALA A 1 83 ? -7.629 -1.855 -45.135 1.00 46.41 83 ALA A O 1
ATOM 649 N N . LYS A 1 84 ? -7.961 0.249 -44.437 1.00 50.06 84 LYS A N 1
ATOM 650 C CA . LYS A 1 84 ? -9.429 0.329 -44.483 1.00 50.06 84 LYS A CA 1
ATOM 651 C C . LYS A 1 84 ? -9.918 0.204 -45.945 1.00 50.06 84 LYS A C 1
ATOM 653 O O . LYS A 1 84 ? -9.729 1.136 -46.722 1.00 50.06 84 LYS A O 1
ATOM 658 N N . LYS A 1 85 ? -10.541 -0.920 -46.323 1.00 49.97 85 LYS A N 1
ATOM 659 C CA . LYS A 1 85 ? -11.317 -1.097 -47.574 1.00 49.97 85 LYS A CA 1
ATOM 660 C C . LYS A 1 85 ? -12.458 -2.094 -47.317 1.00 49.97 85 LYS A C 1
ATOM 662 O O . LYS A 1 85 ? -12.230 -3.286 -47.193 1.00 49.97 85 LYS A O 1
ATOM 667 N N . THR A 1 86 ? -13.629 -1.611 -46.901 1.00 47.59 86 THR A N 1
ATOM 668 C CA . THR A 1 86 ? -14.848 -1.570 -47.735 1.00 47.59 86 THR A CA 1
ATOM 669 C C . THR A 1 86 ? -15.100 -2.842 -48.554 1.00 47.59 86 THR A C 1
ATOM 671 O O . THR A 1 86 ? -14.541 -3.007 -49.627 1.00 47.59 86 THR A O 1
ATOM 674 N N . THR A 1 87 ? -16.032 -3.686 -48.105 1.00 49.69 87 THR A N 1
ATOM 675 C CA . THR A 1 87 ? -17.030 -4.317 -48.988 1.00 49.69 87 THR A CA 1
ATOM 676 C C . THR A 1 87 ? -18.284 -4.640 -48.181 1.00 49.69 87 THR A C 1
ATOM 678 O O . THR A 1 87 ? -18.286 -5.449 -47.260 1.00 49.69 87 THR A O 1
ATOM 681 N N . ALA A 1 88 ? -19.365 -3.952 -48.532 1.00 51.34 88 ALA A N 1
ATOM 682 C CA . ALA A 1 88 ? -20.716 -4.338 -48.188 1.00 51.34 88 ALA A CA 1
ATOM 683 C C . ALA A 1 88 ? -21.105 -5.597 -48.982 1.00 51.34 88 ALA A C 1
ATOM 685 O O . ALA A 1 88 ? -20.923 -5.645 -50.196 1.00 51.34 88 ALA A O 1
ATOM 686 N N . SER A 1 89 ? -21.694 -6.580 -48.309 1.00 53.94 89 SER A N 1
ATOM 687 C CA . SER A 1 89 ? -22.538 -7.630 -48.898 1.00 53.94 89 SER A CA 1
ATOM 688 C C . SER A 1 89 ? -23.645 -7.908 -47.873 1.00 53.94 89 SER A C 1
ATOM 690 O O . SER A 1 89 ? -23.425 -8.520 -46.840 1.00 53.94 89 SER A O 1
ATOM 692 N N . ARG A 1 90 ? -24.745 -7.149 -47.894 1.00 47.75 90 ARG A N 1
ATOM 693 C CA . ARG A 1 90 ? -25.964 -7.372 -48.693 1.00 47.75 90 ARG A CA 1
ATOM 694 C C . ARG A 1 90 ? -26.494 -8.813 -48.599 1.00 47.75 90 ARG A C 1
ATOM 696 O O . ARG A 1 90 ? -26.084 -9.665 -49.367 1.00 47.75 90 ARG A O 1
ATOM 703 N N . SER A 1 91 ? -27.518 -8.959 -47.751 1.00 50.75 91 SER A N 1
ATOM 704 C CA . SER A 1 91 ? -28.770 -9.712 -47.962 1.00 50.75 91 SER A CA 1
ATOM 705 C C . SER A 1 91 ? -28.714 -11.215 -48.273 1.00 50.75 91 SER A C 1
ATOM 707 O O . SER A 1 91 ? -28.338 -11.618 -49.370 1.00 50.75 91 SER A O 1
ATOM 709 N N . LYS A 1 92 ? -29.294 -12.007 -47.360 1.00 53.50 92 LYS A N 1
ATOM 710 C CA . LYS A 1 92 ? -30.439 -12.928 -47.576 1.00 53.50 92 LYS A CA 1
ATOM 711 C C . LYS A 1 92 ? -30.799 -13.528 -46.202 1.00 53.50 92 LYS A C 1
ATOM 713 O O . LYS A 1 92 ? -29.914 -14.031 -45.532 1.00 53.50 92 LYS A O 1
ATOM 718 N N . LYS A 1 93 ? -31.961 -13.224 -45.612 1.00 48.06 93 LYS A N 1
ATOM 719 C CA . LYS A 1 93 ? -33.317 -13.745 -45.899 1.00 48.06 93 LYS A CA 1
ATOM 720 C C . LYS A 1 93 ? -33.478 -15.207 -45.442 1.00 48.06 93 LYS A C 1
ATOM 722 O O . LYS A 1 93 ? -32.725 -16.044 -45.924 1.00 48.06 93 LYS A O 1
ATOM 727 N N . SER A 1 94 ? -34.537 -15.437 -44.642 1.00 45.84 94 SER A N 1
ATOM 728 C CA . SER A 1 94 ? -35.234 -16.706 -44.298 1.00 45.84 94 SER A CA 1
ATOM 729 C C . SER A 1 94 ? -34.431 -17.753 -43.524 1.00 45.84 94 SER A C 1
ATOM 731 O O . SER A 1 94 ? -33.274 -17.969 -43.843 1.00 45.84 94 SER A O 1
ATOM 733 N N . GLY A 1 95 ? -34.952 -18.481 -42.543 1.00 51.12 95 GLY A N 1
ATOM 734 C CA . GLY A 1 95 ? -36.262 -18.636 -41.885 1.00 51.12 95 GLY A CA 1
ATOM 735 C C . GLY A 1 95 ? -35.952 -19.318 -40.538 1.00 51.12 95 GLY A C 1
ATOM 736 O O . GLY A 1 95 ? -34.779 -19.475 -40.209 1.00 51.12 95 GLY A O 1
ATOM 737 N N . GLU A 1 96 ? -36.853 -19.754 -39.683 1.00 44.03 96 GLU A N 1
ATOM 738 C CA . GLU A 1 96 ? -38.304 -19.808 -39.525 1.00 44.03 96 GLU A CA 1
ATOM 739 C C . GLU A 1 96 ? -38.485 -20.013 -38.007 1.00 44.03 96 GLU A C 1
ATOM 741 O O . GLU A 1 96 ? -37.566 -20.617 -37.396 1.00 44.03 96 GLU A O 1
#